Protein AF-A0AAW1X9Q4-F1 (afdb_monomer)

Foldseek 3Di:
DDDDPPPPDDDPPDDPVRVVVVVVVVVVVVVVVVVVVVVVVVVVVVVVVVVVVVCVVCVVPDVVVVVCCQVQVPDPDDCRHPVNVVVVVVVVVVVCVVVPDDPPPPD

Radius of gyration: 36.36 Å; Cα contacts (8 Å, |Δi|>4): 23; chains: 1; bounding box: 81×53×75 Å

Solvent-accessible surface area (backbone atoms only — not comparable to full-atom values): 6516 Å² total; per-residue (Å²): 139,80,85,81,78,82,77,73,89,73,80,78,89,65,52,74,67,55,47,52,53,51,50,53,51,52,52,55,50,51,55,54,52,48,53,54,51,50,53,52,53,52,52,50,56,56,47,53,55,49,51,56,55,46,53,65,67,40,72,83,63,50,69,66,57,55,47,43,29,68,76,59,12,70,51,90,75,65,81,62,16,50,68,46,50,49,51,55,51,49,57,62,49,52,56,50,65,74,60,59,88,62,65,93,86,72,126

Organism: Rubus argutus (NCBI:txid59490)

InterPro domains:
  IPR051376 Pre-mRNA-splicing factor CWC25 [PTHR16196] (11-107)

Structure (mmCIF, N/CA/C/O backbone):
data_AF-A0AAW1X9Q4-F1
#
_entry.id   AF-A0AAW1X9Q4-F1
#
loop_
_atom_site.group_PDB
_atom_site.id
_atom_site.type_symbol
_atom_site.label_atom_id
_atom_site.label_alt_id
_atom_site.label_comp_id
_atom_site.label_asym_id
_atom_site.label_entity_id
_atom_site.label_seq_id
_atom_site.pdbx_PDB_ins_code
_atom_site.Cartn_x
_atom_site.Cartn_y
_atom_site.Cartn_z
_atom_site.occupancy
_atom_site.B_iso_or_equiv
_atom_site.auth_seq_id
_atom_site.auth_comp_id
_atom_site.auth_asym_id
_atom_site.auth_atom_id
_atom_site.pdbx_PDB_model_num
ATOM 1 N N . MET A 1 1 ? -30.727 -45.178 14.649 1.00 38.97 1 MET A N 1
ATOM 2 C CA . MET A 1 1 ? -30.943 -43.716 14.572 1.00 38.97 1 MET A CA 1
ATOM 3 C C . MET A 1 1 ? -30.954 -43.200 15.997 1.00 38.97 1 MET A C 1
ATOM 5 O O . MET A 1 1 ? -31.829 -43.608 16.746 1.00 38.97 1 MET A O 1
ATOM 9 N N . ASN A 1 2 ? -29.965 -42.400 16.393 1.00 45.41 2 ASN A N 1
ATOM 10 C CA . ASN A 1 2 ? -29.892 -41.848 17.749 1.00 45.41 2 ASN A CA 1
ATOM 11 C C . ASN A 1 2 ? -30.425 -40.409 17.712 1.00 45.41 2 ASN A C 1
ATOM 13 O O . ASN A 1 2 ? -29.955 -39.644 16.868 1.00 45.41 2 ASN A O 1
ATOM 17 N N . PRO A 1 3 ? -31.390 -40.026 18.564 1.00 58.53 3 PRO A N 1
ATOM 18 C CA . PRO A 1 3 ? -31.886 -38.659 18.589 1.00 58.53 3 PRO A CA 1
ATOM 19 C C . PRO A 1 3 ? -30.823 -37.739 19.202 1.00 58.53 3 PRO A C 1
ATOM 21 O O . PRO A 1 3 ? -30.400 -37.917 20.342 1.00 58.53 3 PRO A O 1
ATOM 24 N N . THR A 1 4 ? -30.375 -36.752 18.431 1.00 56.00 4 THR A N 1
ATOM 25 C CA . THR A 1 4 ? -29.540 -35.651 18.916 1.00 56.00 4 THR A CA 1
ATOM 26 C C . THR A 1 4 ? -30.397 -34.712 19.756 1.00 56.00 4 THR A C 1
AT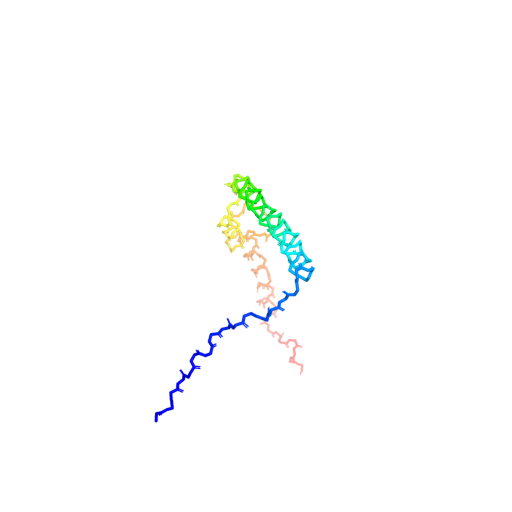OM 28 O O . THR A 1 4 ? -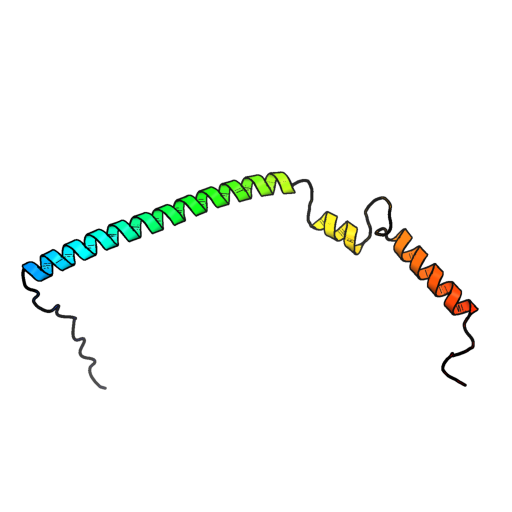31.114 -33.866 19.224 1.00 56.00 4 THR A O 1
ATOM 31 N N . THR A 1 5 ? -30.339 -34.869 21.075 1.00 59.84 5 THR A N 1
ATOM 32 C CA . THR A 1 5 ? -30.922 -33.924 22.030 1.00 59.84 5 THR A CA 1
ATOM 33 C C . THR A 1 5 ? -30.151 -32.607 21.948 1.00 59.84 5 THR A C 1
ATOM 35 O O . THR A 1 5 ? -29.009 -32.523 22.398 1.00 59.84 5 THR A O 1
ATOM 38 N N . SER A 1 6 ? -30.753 -31.568 21.364 1.00 62.09 6 SER A N 1
ATOM 39 C CA . SER A 1 6 ? -30.223 -30.206 21.432 1.00 62.09 6 SER A CA 1
ATOM 40 C C . SER A 1 6 ? -30.408 -29.681 22.855 1.00 62.09 6 SER A C 1
ATOM 42 O O . SER A 1 6 ? -31.458 -29.138 23.205 1.00 62.09 6 SER A O 1
ATOM 44 N N . VAL A 1 7 ? -29.403 -29.882 23.703 1.00 66.88 7 VAL A N 1
ATOM 45 C CA . VAL A 1 7 ? -29.346 -29.238 25.015 1.00 66.88 7 VAL A CA 1
ATOM 46 C C . VAL A 1 7 ? -29.049 -27.762 24.758 1.00 66.88 7 VAL A C 1
ATOM 48 O O . VAL A 1 7 ? -27.910 -27.384 24.494 1.00 66.88 7 VAL A O 1
ATOM 51 N N . GLY A 1 8 ? -30.092 -26.932 24.738 1.00 63.91 8 GLY A N 1
ATOM 52 C CA . GLY A 1 8 ? -29.933 -25.483 24.678 1.00 63.91 8 GLY A CA 1
ATOM 53 C C . GLY A 1 8 ? -29.076 -25.007 25.850 1.00 63.91 8 GLY A C 1
ATOM 54 O O . GLY A 1 8 ? -29.210 -25.509 26.967 1.00 63.91 8 GLY A O 1
ATOM 55 N N . PHE A 1 9 ? -28.175 -24.060 25.598 1.00 69.94 9 PHE A N 1
ATOM 56 C CA . PHE A 1 9 ? -27.355 -23.465 26.647 1.00 69.94 9 PHE A CA 1
ATOM 57 C C . PHE A 1 9 ? -28.258 -22.748 27.661 1.00 69.94 9 PHE A C 1
ATOM 59 O O . PHE A 1 9 ? -28.882 -21.737 27.340 1.00 69.94 9 PHE A O 1
ATOM 66 N N . VAL A 1 10 ? -28.334 -23.277 28.883 1.00 70.12 10 VAL A N 1
ATOM 67 C CA . VAL A 1 10 ? -28.966 -22.598 30.017 1.00 70.12 10 VAL A CA 1
ATOM 68 C C . VAL A 1 10 ? -27.862 -21.849 30.759 1.00 70.12 10 VAL A C 1
ATOM 70 O O . VAL A 1 10 ? -26.991 -22.497 31.345 1.00 70.12 10 VAL A O 1
ATOM 73 N N . PRO A 1 11 ? -27.847 -20.505 30.735 1.00 66.12 11 PRO A N 1
ATOM 74 C CA . PRO A 1 11 ? -26.822 -19.755 31.436 1.00 66.12 11 PRO A CA 1
ATOM 75 C C . PRO A 1 11 ? -26.930 -20.008 32.949 1.00 66.12 11 PRO A C 1
ATOM 77 O O . PRO A 1 11 ? -28.040 -19.993 33.495 1.00 66.12 11 PRO A O 1
ATOM 80 N N . PRO A 1 12 ? -25.802 -20.224 33.649 1.00 73.94 12 PRO A N 1
ATOM 81 C CA . PRO A 1 12 ? -25.803 -20.357 35.099 1.00 73.94 12 PRO A CA 1
ATOM 82 C C . PRO A 1 12 ? -26.380 -19.093 35.752 1.00 73.94 12 PRO A C 1
ATOM 84 O O . PRO A 1 12 ? -26.176 -17.973 35.274 1.00 73.94 12 PRO A O 1
ATOM 87 N N . LYS A 1 13 ? -27.133 -19.271 36.845 1.00 76.19 13 LYS A N 1
ATOM 88 C CA . LYS A 1 13 ? -27.716 -18.162 37.610 1.00 76.19 13 LYS A CA 1
ATOM 89 C C . LYS A 1 13 ? -26.604 -17.422 38.363 1.00 76.19 13 LYS A C 1
ATOM 91 O O . LYS A 1 13 ? -26.309 -17.760 39.499 1.00 76.19 13 LYS A O 1
ATOM 96 N N . LEU A 1 14 ? -25.994 -16.444 37.700 1.00 72.19 14 LEU A N 1
ATOM 97 C CA . LEU A 1 14 ? -25.052 -15.494 38.301 1.00 72.19 14 LEU A CA 1
ATOM 98 C C . LEU A 1 14 ? -25.775 -14.630 39.337 1.00 72.19 14 LEU A C 1
ATOM 100 O O . LEU A 1 14 ? -26.911 -14.202 39.077 1.00 72.19 14 LEU A O 1
ATOM 104 N N . SER A 1 15 ? -25.113 -14.364 40.463 1.00 79.38 15 SER A N 1
ATOM 105 C CA . SER A 1 15 ? -25.600 -13.412 41.466 1.00 79.38 15 SER A CA 1
ATOM 106 C C . SER A 1 15 ? -25.683 -11.996 40.871 1.00 79.38 15 SER A C 1
ATOM 108 O O . SER A 1 15 ? -25.102 -11.711 39.821 1.00 79.38 15 SER A O 1
ATOM 110 N N . GLU A 1 16 ? -26.434 -11.091 41.501 1.00 78.56 16 GLU A N 1
ATOM 111 C CA . GLU A 1 16 ? -26.573 -9.712 41.000 1.00 78.56 16 GLU A CA 1
ATOM 112 C C . GLU A 1 16 ? -2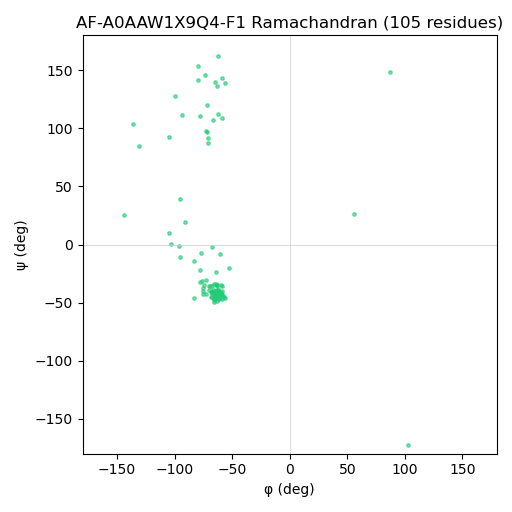5.223 -8.984 40.921 1.00 78.56 16 GLU A C 1
ATOM 114 O O . GLU A 1 16 ? -24.972 -8.248 39.965 1.00 78.56 16 GLU A O 1
ATOM 119 N N . GLU A 1 17 ? -24.319 -9.270 41.858 1.00 74.38 17 GLU A N 1
ATOM 120 C CA . GLU A 1 17 ? -22.959 -8.728 41.875 1.00 74.38 17 GLU A CA 1
ATOM 121 C C . GLU A 1 17 ? -22.116 -9.257 40.708 1.00 74.38 17 GLU A C 1
ATOM 123 O O . GLU A 1 17 ? -21.474 -8.484 39.993 1.00 74.38 17 GLU A O 1
ATOM 128 N N . GLU A 1 18 ? -22.166 -10.564 40.447 1.00 81.06 18 GLU A N 1
ATOM 129 C CA . GLU A 1 18 ? -21.445 -11.181 39.329 1.00 81.06 18 GLU A CA 1
ATOM 130 C C . GLU A 1 18 ? -21.989 -10.713 37.971 1.00 81.06 18 GLU A C 1
ATOM 132 O O . GLU A 1 18 ? -21.231 -10.530 37.01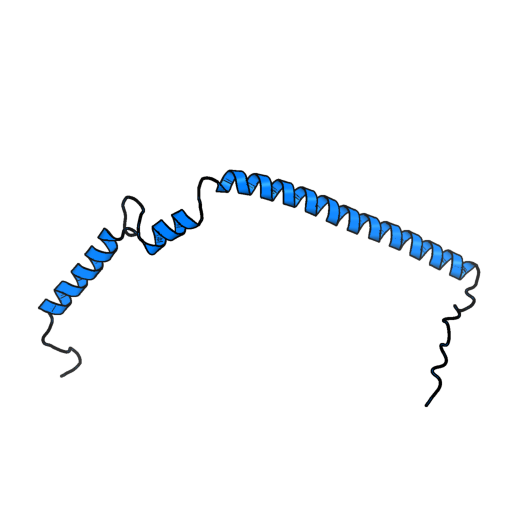6 1.00 81.06 18 GLU A O 1
ATOM 137 N N . ARG A 1 19 ? -23.303 -10.467 37.875 1.00 78.81 19 ARG A N 1
ATOM 138 C CA . ARG A 1 19 ? -23.927 -9.883 36.677 1.00 78.81 19 ARG A CA 1
ATOM 139 C C . ARG A 1 19 ? -23.449 -8.460 36.428 1.00 78.81 19 ARG A C 1
ATOM 141 O O . ARG A 1 19 ? -23.150 -8.131 35.283 1.00 78.81 19 ARG A O 1
ATOM 148 N N . ALA A 1 20 ? -23.363 -7.634 37.469 1.00 84.00 20 ALA A N 1
ATOM 149 C CA . ALA A 1 20 ? -22.886 -6.260 37.347 1.00 84.00 20 ALA A CA 1
ATOM 150 C C . ALA A 1 20 ? -21.407 -6.207 36.929 1.00 84.00 20 ALA A C 1
ATOM 152 O O . ALA A 1 20 ? -21.048 -5.440 36.034 1.00 84.00 20 ALA A O 1
ATOM 153 N N . ALA A 1 21 ? -20.564 -7.064 37.515 1.00 84.00 21 ALA A N 1
ATOM 154 C CA . ALA A 1 21 ? -19.155 -7.176 37.142 1.00 84.00 21 ALA A CA 1
ATOM 155 C C . ALA A 1 21 ? -18.984 -7.598 35.675 1.00 84.00 21 ALA A C 1
ATOM 157 O O . ALA A 1 21 ? -18.251 -6.954 34.923 1.00 84.00 21 ALA A O 1
ATOM 158 N N . ARG A 1 22 ? -19.725 -8.624 35.243 1.00 82.25 22 ARG A N 1
ATOM 159 C CA . ARG A 1 22 ? -19.669 -9.129 33.867 1.00 82.25 22 ARG A CA 1
ATOM 160 C C . ARG A 1 22 ? -20.226 -8.134 32.848 1.00 82.25 22 ARG A C 1
ATOM 162 O O . ARG A 1 22 ? -19.692 -8.022 31.751 1.00 82.25 22 ARG A O 1
ATOM 169 N N . LEU A 1 23 ? -21.271 -7.385 33.204 1.00 87.00 23 LEU A N 1
ATOM 170 C CA . LEU A 1 23 ? -21.804 -6.322 32.349 1.00 87.00 23 LEU A CA 1
ATOM 171 C C . LEU A 1 23 ? -20.769 -5.214 32.136 1.00 87.00 23 LEU A C 1
ATOM 173 O O . LEU A 1 23 ? -20.582 -4.760 31.011 1.00 87.00 23 LEU A O 1
ATOM 177 N N . LYS A 1 24 ? -20.074 -4.814 33.205 1.00 87.12 24 LYS A N 1
ATOM 178 C CA . LYS A 1 24 ? -19.009 -3.813 33.130 1.00 87.12 24 LYS A CA 1
ATOM 179 C C . LYS A 1 24 ? -17.847 -4.297 32.261 1.00 87.12 24 LYS A C 1
ATOM 181 O O . LYS A 1 24 ? -17.354 -3.538 31.437 1.00 87.12 24 LYS A O 1
ATOM 186 N N . GLU A 1 25 ? -17.444 -5.557 32.403 1.00 84.31 25 GLU A N 1
ATOM 187 C CA . GLU A 1 25 ? -16.422 -6.173 31.548 1.00 84.31 25 GLU A CA 1
ATOM 188 C C . GLU A 1 25 ? -16.831 -6.151 30.066 1.00 84.31 25 GLU A C 1
ATOM 190 O O . GLU A 1 25 ? -16.058 -5.697 29.226 1.00 84.31 25 GLU A O 1
ATOM 195 N N . MET A 1 26 ? -18.074 -6.536 29.747 1.00 86.12 26 MET A N 1
ATOM 196 C CA . MET A 1 26 ? -18.592 -6.501 28.372 1.00 86.12 26 MET A CA 1
ATOM 197 C C . MET A 1 26 ? -18.657 -5.082 27.791 1.00 86.12 26 MET A C 1
ATOM 199 O O . MET A 1 26 ? -18.436 -4.910 26.595 1.00 86.12 26 MET A O 1
ATOM 203 N N . GLN A 1 27 ? -18.954 -4.067 28.607 1.00 84.12 27 GLN A N 1
ATOM 204 C CA . GLN A 1 27 ? -18.947 -2.667 28.166 1.00 84.12 27 GLN A CA 1
ATOM 205 C C . GLN A 1 27 ? -17.535 -2.202 27.794 1.00 84.12 27 GLN A C 1
ATOM 207 O O . GLN A 1 27 ? -17.341 -1.664 26.708 1.00 84.12 27 GLN A O 1
ATOM 212 N N . MET A 1 28 ? -16.546 -2.482 28.647 1.00 82.19 28 MET A N 1
ATOM 213 C CA . MET A 1 28 ? -15.147 -2.136 28.371 1.00 82.19 28 MET A CA 1
ATOM 214 C C . MET A 1 28 ? -14.614 -2.853 27.119 1.00 82.19 28 MET A C 1
ATOM 216 O O . MET A 1 28 ? -13.863 -2.272 26.337 1.00 82.19 28 MET A O 1
ATOM 220 N N . ASP A 1 29 ? -15.007 -4.113 26.916 1.00 79.69 29 ASP A N 1
ATOM 221 C CA . ASP A 1 29 ? -14.614 -4.899 25.743 1.00 79.69 29 ASP A CA 1
ATOM 222 C C . ASP A 1 29 ? -15.241 -4.345 24.450 1.00 79.69 29 ASP A C 1
ATOM 224 O O . ASP A 1 29 ? -14.560 -4.184 23.435 1.00 79.69 29 ASP A O 1
ATOM 228 N N . ALA A 1 30 ? -16.520 -3.953 24.497 1.00 75.44 30 ALA A N 1
ATOM 229 C CA . ALA A 1 30 ? -17.205 -3.319 23.371 1.00 75.44 30 ALA A CA 1
ATOM 230 C C . ALA A 1 30 ? -16.529 -2.004 22.940 1.00 75.44 30 ALA A C 1
ATOM 232 O O . ALA A 1 30 ? -16.293 -1.800 21.746 1.00 75.44 30 ALA A O 1
ATOM 233 N N . GLU A 1 31 ? -16.153 -1.151 23.899 1.00 73.25 31 GLU A N 1
ATOM 234 C CA . GLU A 1 31 ? -15.427 0.100 23.641 1.00 73.25 31 GLU A CA 1
ATOM 235 C C . GLU A 1 31 ? -14.061 -0.161 22.979 1.00 73.25 31 GLU A C 1
ATOM 237 O O . GLU A 1 31 ? -13.714 0.452 21.963 1.00 73.25 31 GLU A O 1
ATOM 242 N N . LEU A 1 32 ? -13.305 -1.144 23.481 1.00 76.44 32 LEU A N 1
ATOM 243 C CA . LEU A 1 32 ? -12.006 -1.528 22.922 1.00 76.44 32 LEU A CA 1
ATOM 244 C C . LEU A 1 32 ? -12.125 -2.067 21.487 1.00 76.44 32 LEU A C 1
ATOM 246 O O . LEU A 1 32 ? -11.288 -1.772 20.621 1.00 76.44 32 LEU A O 1
ATOM 250 N N . HIS A 1 33 ? -13.169 -2.844 21.211 1.00 74.38 33 HIS A N 1
ATOM 251 C CA . HIS A 1 33 ? -13.426 -3.375 19.879 1.00 74.38 33 HIS A CA 1
ATOM 252 C C . HIS A 1 33 ? -13.833 -2.288 18.874 1.00 74.38 33 HIS A C 1
ATOM 254 O O . HIS A 1 33 ? -13.401 -2.340 17.712 1.00 74.38 33 HIS A O 1
ATOM 260 N N . GLU A 1 34 ? -14.587 -1.272 19.298 1.00 72.62 34 GLU A N 1
ATOM 261 C CA . GLU A 1 34 ? -14.916 -0.127 18.448 1.00 72.62 34 GLU A CA 1
ATOM 262 C C . GLU A 1 34 ? -13.676 0.688 18.075 1.00 72.62 34 GLU A C 1
ATOM 264 O O . GLU A 1 34 ? -13.469 0.971 16.890 1.00 72.62 34 GLU A O 1
ATOM 269 N N . GLU A 1 35 ? -12.784 0.979 19.021 1.00 74.38 35 GLU A N 1
ATOM 270 C CA . GLU A 1 35 ? -11.551 1.713 18.723 1.00 74.38 35 GLU A CA 1
ATOM 271 C C . GLU A 1 35 ? -10.665 0.996 17.699 1.00 74.38 35 GLU A C 1
ATOM 273 O O . GLU A 1 35 ? -10.105 1.618 16.788 1.00 74.38 35 GLU A O 1
ATOM 278 N N . GLN A 1 36 ? -10.518 -0.326 17.826 1.00 78.94 36 GLN A N 1
ATOM 279 C CA . GLN A 1 36 ? -9.730 -1.113 16.879 1.00 78.94 36 GLN A CA 1
ATOM 280 C C . GLN A 1 36 ? -10.353 -1.108 15.485 1.00 78.94 36 GLN A C 1
ATOM 282 O O . GLN A 1 36 ? -9.634 -0.992 14.486 1.00 78.94 36 GLN A O 1
ATOM 287 N N . ARG A 1 37 ? -11.684 -1.206 15.401 1.00 81.69 37 ARG A N 1
ATOM 288 C CA . ARG A 1 37 ? -12.408 -1.114 14.132 1.00 81.69 37 ARG A CA 1
ATOM 289 C C . ARG A 1 37 ? -12.204 0.255 13.485 1.00 81.69 37 ARG A C 1
ATOM 291 O O . ARG A 1 37 ? -11.860 0.314 12.306 1.00 81.69 37 ARG A O 1
ATOM 298 N N . TRP A 1 38 ? -12.339 1.336 14.248 1.00 80.00 38 TRP A N 1
ATOM 299 C CA . TRP A 1 38 ? -12.130 2.701 13.759 1.00 80.00 38 TRP A CA 1
ATOM 300 C C . TRP A 1 38 ? -10.689 2.944 13.297 1.00 80.00 38 TRP A C 1
ATOM 302 O O . TRP A 1 38 ? -10.477 3.531 12.237 1.00 80.00 38 TRP A O 1
ATOM 312 N N . LYS A 1 39 ? -9.691 2.425 14.027 1.00 78.56 39 LYS A N 1
ATOM 313 C CA . LYS A 1 39 ? -8.277 2.462 13.609 1.00 78.56 39 LYS A CA 1
ATOM 314 C C . LYS A 1 39 ? -8.060 1.754 12.268 1.00 78.56 39 LYS A C 1
ATOM 316 O O . LYS A 1 39 ? -7.331 2.268 11.423 1.00 78.56 39 LYS A O 1
ATOM 321 N N . ARG A 1 40 ? -8.691 0.593 12.051 1.00 79.06 40 ARG A N 1
ATOM 322 C CA . ARG A 1 40 ? -8.605 -0.140 10.773 1.00 79.06 40 ARG A CA 1
ATOM 323 C C . ARG A 1 40 ? -9.284 0.615 9.629 1.00 79.06 40 ARG A C 1
ATOM 325 O O . ARG A 1 40 ? -8.709 0.671 8.550 1.00 79.06 40 ARG A O 1
ATOM 332 N N . LEU A 1 41 ? -10.450 1.218 9.874 1.00 77.81 41 LEU A N 1
ATOM 333 C CA . LEU A 1 41 ? -11.168 2.018 8.874 1.00 77.81 41 LEU A CA 1
ATOM 334 C C . LEU A 1 41 ? -10.360 3.247 8.438 1.00 77.81 41 LEU A C 1
ATOM 336 O O . LEU A 1 41 ? -10.147 3.427 7.244 1.00 77.81 41 LEU A O 1
ATOM 340 N N . LYS A 1 42 ? -9.822 4.027 9.385 1.00 80.94 42 LYS A N 1
ATOM 341 C CA . LYS A 1 42 ? -8.964 5.177 9.052 1.00 80.94 42 LYS A CA 1
ATOM 342 C C . LYS A 1 42 ? -7.695 4.773 8.305 1.00 80.94 42 LYS A C 1
ATOM 344 O O . LYS A 1 42 ? -7.297 5.432 7.356 1.00 80.94 42 LYS A O 1
ATOM 349 N N . LYS A 1 43 ? -7.070 3.659 8.698 1.00 82.00 43 LYS A N 1
ATOM 350 C CA . LYS A 1 43 ? -5.869 3.157 8.019 1.00 82.00 43 LYS A CA 1
ATOM 351 C C . LYS A 1 43 ? -6.141 2.755 6.564 1.00 82.00 43 LYS A C 1
ATOM 353 O O . LYS A 1 43 ? -5.241 2.890 5.742 1.00 82.00 43 LYS A O 1
ATOM 358 N N . ALA A 1 44 ? -7.333 2.238 6.261 1.00 72.06 44 ALA A N 1
ATOM 359 C CA . ALA A 1 44 ? -7.722 1.926 4.888 1.00 72.06 44 ALA A CA 1
ATOM 360 C C . ALA A 1 44 ? -7.840 3.207 4.047 1.00 72.06 44 ALA A C 1
ATOM 362 O O . ALA A 1 44 ? -7.220 3.292 2.994 1.00 72.06 44 ALA A O 1
ATOM 363 N N . GLU A 1 45 ? -8.515 4.233 4.570 1.00 74.25 45 GLU A N 1
ATOM 364 C CA . GLU A 1 45 ? -8.644 5.546 3.918 1.00 74.25 45 GLU A CA 1
ATOM 365 C C . GLU A 1 45 ? -7.277 6.211 3.657 1.00 74.25 45 GLU A C 1
ATOM 367 O O . GLU A 1 45 ? -6.993 6.662 2.545 1.00 74.25 45 GLU A O 1
ATOM 372 N N . ASP A 1 46 ? -6.380 6.19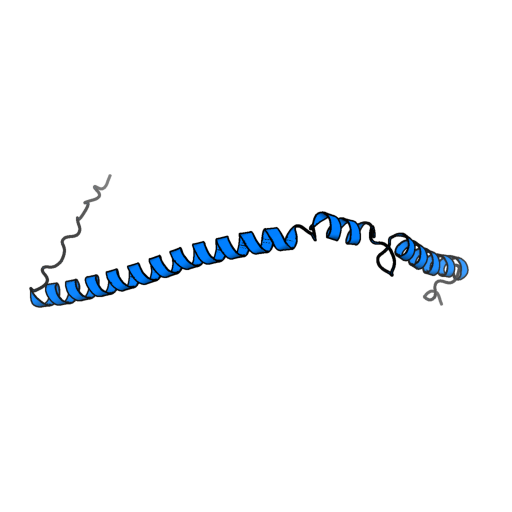1 4.648 1.00 75.69 46 ASP A N 1
ATOM 373 C CA . ASP A 1 46 ? -5.014 6.710 4.502 1.00 75.69 46 ASP A CA 1
ATOM 374 C C . ASP A 1 46 ? -4.194 5.934 3.456 1.00 75.69 46 ASP A C 1
ATOM 376 O O . ASP A 1 46 ? -3.330 6.507 2.782 1.00 75.69 46 ASP A O 1
ATOM 380 N N . ASN A 1 47 ? -4.414 4.620 3.333 1.00 74.94 47 ASN A N 1
ATOM 381 C CA . ASN A 1 47 ? -3.711 3.797 2.352 1.00 74.94 47 ASN A CA 1
ATOM 382 C C . ASN A 1 47 ? -4.205 4.074 0.929 1.00 74.94 47 ASN A C 1
ATOM 384 O O . ASN A 1 47 ? -3.379 4.263 0.037 1.00 74.94 47 AS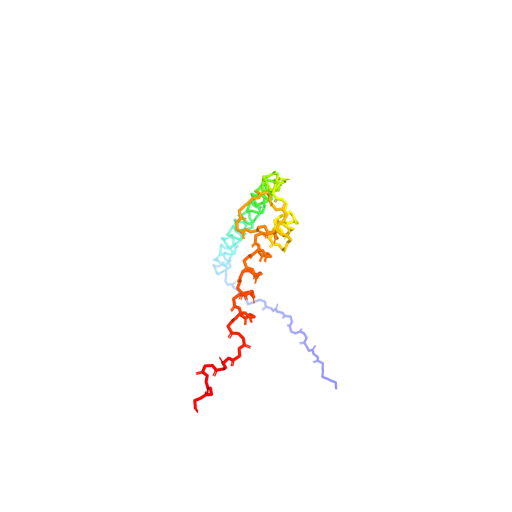N A O 1
ATOM 388 N N . ASP A 1 48 ? -5.517 4.199 0.735 1.00 72.69 48 ASP A N 1
ATOM 389 C CA . ASP A 1 48 ? -6.113 4.535 -0.561 1.00 72.69 48 ASP A CA 1
ATOM 390 C C . ASP A 1 48 ? -5.618 5.904 -1.060 1.00 72.69 48 ASP A C 1
ATOM 392 O O . ASP A 1 48 ? -5.233 6.061 -2.223 1.00 72.69 48 ASP A O 1
ATOM 396 N N . ALA A 1 49 ? -5.514 6.893 -0.163 1.00 75.69 49 ALA A N 1
ATOM 397 C CA . ALA A 1 49 ? -4.938 8.197 -0.491 1.00 75.69 49 ALA A CA 1
ATOM 398 C C . ALA A 1 49 ? -3.457 8.094 -0.913 1.00 75.69 49 ALA A C 1
ATOM 400 O O . ALA A 1 49 ? -3.012 8.753 -1.860 1.00 75.69 49 ALA A O 1
ATOM 401 N N . ARG A 1 50 ? -2.670 7.241 -0.245 1.00 70.31 50 ARG A N 1
ATOM 402 C CA . ARG A 1 50 ? -1.266 6.993 -0.612 1.00 70.31 50 ARG A CA 1
ATOM 403 C C . ARG A 1 50 ? -1.136 6.286 -1.956 1.00 70.31 50 ARG A C 1
ATOM 405 O O . ARG A 1 50 ? -0.272 6.679 -2.740 1.00 70.31 50 ARG A O 1
ATOM 412 N N . GLU A 1 51 ? -1.979 5.303 -2.247 1.00 65.81 51 GLU A N 1
ATOM 413 C CA . GLU A 1 51 ? -1.982 4.602 -3.535 1.00 65.81 51 GLU A CA 1
ATOM 414 C C . GLU A 1 51 ? -2.357 5.539 -4.685 1.00 65.81 51 GLU A C 1
ATOM 416 O O . GLU A 1 51 ? -1.663 5.556 -5.703 1.00 65.81 51 GLU A O 1
ATOM 421 N N . ALA A 1 52 ? -3.348 6.414 -4.493 1.00 68.19 52 ALA A N 1
ATOM 422 C CA . ALA A 1 52 ? -3.703 7.436 -5.476 1.00 68.19 52 ALA A CA 1
ATOM 423 C C . ALA A 1 52 ? -2.515 8.366 -5.796 1.00 68.19 52 ALA A C 1
ATOM 425 O O . ALA A 1 52 ? -2.210 8.624 -6.962 1.00 68.19 52 ALA A O 1
ATOM 426 N N . THR A 1 53 ? -1.779 8.826 -4.778 1.00 69.12 53 THR A N 1
ATOM 427 C CA . THR A 1 53 ? -0.591 9.672 -5.005 1.00 69.12 53 THR A CA 1
ATOM 428 C C . THR A 1 53 ? 0.579 8.909 -5.635 1.00 69.12 53 THR A C 1
ATOM 430 O O . THR A 1 53 ? 1.298 9.473 -6.463 1.00 69.12 53 THR A O 1
ATOM 433 N N . GLN A 1 54 ? 0.783 7.631 -5.297 1.00 63.44 54 GLN A N 1
ATOM 434 C CA . GLN A 1 54 ? 1.814 6.806 -5.932 1.00 63.44 54 GLN A CA 1
ATOM 435 C C . GLN A 1 54 ? 1.496 6.506 -7.393 1.00 63.44 54 GLN A C 1
ATOM 437 O O . GLN A 1 54 ? 2.406 6.594 -8.213 1.00 63.44 54 GLN A O 1
ATOM 442 N N . ALA A 1 55 ? 0.237 6.221 -7.733 1.00 61.00 55 ALA A N 1
ATOM 443 C CA . ALA A 1 55 ? -0.199 6.000 -9.110 1.00 61.00 55 ALA A CA 1
ATOM 444 C C . ALA A 1 55 ? 0.075 7.227 -9.997 1.00 61.00 55 ALA A C 1
ATOM 446 O O . ALA A 1 55 ? 0.573 7.103 -11.116 1.00 61.00 55 ALA A O 1
ATOM 447 N N . VAL A 1 56 ? -0.154 8.432 -9.467 1.00 63.41 56 VAL A N 1
ATOM 448 C CA . VAL A 1 56 ? 0.174 9.683 -10.169 1.00 63.41 56 VAL A CA 1
ATOM 449 C C . VAL A 1 56 ? 1.690 9.848 -10.343 1.00 63.41 56 VAL A C 1
ATOM 451 O O . VAL A 1 56 ? 2.149 10.249 -11.411 1.00 63.41 56 VAL A O 1
ATOM 454 N N . ARG A 1 57 ? 2.499 9.502 -9.332 1.00 60.81 57 ARG A N 1
ATOM 455 C CA . ARG A 1 57 ? 3.972 9.604 -9.403 1.00 60.81 57 ARG A CA 1
ATOM 456 C C . ARG A 1 57 ? 4.615 8.536 -10.295 1.00 60.81 57 ARG A C 1
ATOM 458 O O . ARG A 1 57 ? 5.663 8.799 -10.883 1.00 60.81 57 ARG A O 1
ATOM 465 N N . SER A 1 58 ? 4.022 7.348 -10.400 1.00 58.72 58 SER A N 1
ATOM 466 C CA . SER A 1 58 ? 4.513 6.244 -11.236 1.00 58.72 58 SER A CA 1
ATOM 467 C C . SER A 1 58 ? 4.080 6.355 -12.699 1.00 58.72 58 SER A C 1
ATOM 469 O O . SER A 1 58 ? 4.698 5.725 -13.556 1.00 58.72 58 SER A O 1
ATOM 471 N N . SER A 1 59 ? 3.111 7.222 -13.016 1.00 59.59 59 SER A N 1
ATOM 472 C CA . SER A 1 59 ? 2.645 7.498 -14.383 1.00 59.59 59 SER A CA 1
ATOM 473 C C . SER A 1 59 ? 3.763 7.871 -15.374 1.00 59.59 59 SER A C 1
ATOM 475 O O . SER A 1 59 ? 3.555 7.751 -16.579 1.00 59.59 59 SER A O 1
ATOM 477 N N . GLY A 1 60 ? 4.937 8.316 -14.905 1.00 61.66 60 GLY A N 1
ATOM 478 C CA . GLY A 1 60 ? 6.096 8.632 -15.752 1.00 61.66 60 GLY A CA 1
ATOM 479 C C . GLY A 1 60 ? 7.135 7.512 -15.914 1.00 61.66 60 GLY A C 1
ATOM 480 O O . GLY A 1 60 ? 8.027 7.638 -16.745 1.00 61.66 60 GLY A O 1
ATOM 481 N N . ARG A 1 61 ? 7.065 6.429 -15.130 1.00 66.56 61 ARG A N 1
ATOM 482 C CA . ARG A 1 61 ? 8.003 5.292 -15.179 1.00 66.56 61 ARG A CA 1
ATOM 483 C C . 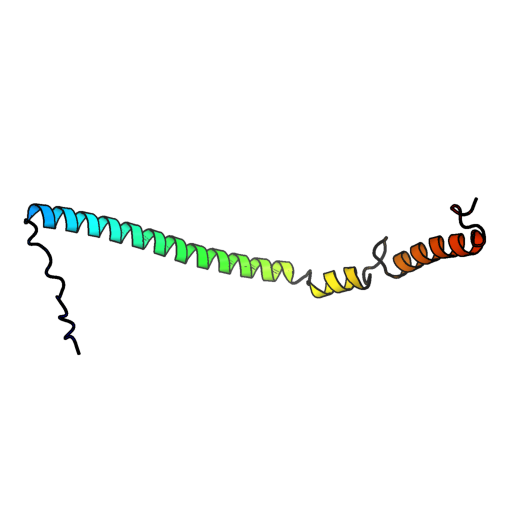ARG A 1 61 ? 7.193 4.008 -15.232 1.00 66.56 61 ARG A C 1
ATOM 485 O O . ARG A 1 61 ? 6.891 3.409 -14.202 1.00 66.56 61 ARG A O 1
ATOM 492 N N . ASN A 1 62 ? 6.795 3.622 -16.439 1.00 73.12 62 ASN A N 1
ATOM 493 C CA . ASN A 1 62 ? 5.957 2.450 -16.624 1.00 73.12 62 ASN A CA 1
ATOM 494 C C . ASN A 1 62 ? 6.820 1.164 -16.564 1.00 73.12 62 ASN A C 1
ATOM 496 O O . ASN A 1 62 ? 7.963 1.133 -17.025 1.00 73.12 62 ASN A O 1
ATOM 500 N N . PHE A 1 63 ? 6.291 0.102 -15.948 1.00 79.38 63 PHE A N 1
ATOM 501 C CA . PHE A 1 63 ? 6.995 -1.183 -15.820 1.00 79.38 63 PHE A CA 1
ATOM 502 C C . PHE A 1 63 ? 7.367 -1.772 -17.187 1.00 79.38 63 PHE A C 1
ATOM 504 O O . PHE A 1 63 ? 8.440 -2.348 -17.331 1.00 79.38 63 PHE A O 1
ATOM 511 N N . LEU A 1 64 ? 6.515 -1.588 -18.199 1.00 81.69 64 LEU A N 1
ATOM 512 C CA . LEU A 1 64 ? 6.744 -2.106 -19.550 1.00 81.69 64 LEU A CA 1
ATOM 513 C C . LEU A 1 64 ? 7.976 -1.477 -20.216 1.00 81.69 64 LEU A C 1
ATOM 515 O O . LEU A 1 64 ? 8.710 -2.175 -20.899 1.00 81.69 64 LEU A O 1
ATOM 519 N N . ASP A 1 65 ? 8.248 -0.205 -19.960 1.00 77.12 65 ASP A N 1
ATOM 520 C CA . ASP A 1 65 ? 9.364 0.589 -20.466 1.00 77.12 65 ASP A CA 1
ATOM 521 C C . ASP A 1 65 ? 10.655 0.202 -19.744 1.00 77.12 65 ASP A C 1
ATOM 523 O O . ASP A 1 65 ? 11.694 -0.006 -20.371 1.00 77.12 65 ASP A O 1
ATOM 527 N N . ALA A 1 66 ? 10.574 -0.035 -18.430 1.00 77.62 66 ALA A N 1
ATOM 528 C CA . ALA A 1 66 ? 11.677 -0.610 -17.666 1.00 77.62 66 ALA A CA 1
ATOM 529 C C . ALA A 1 66 ? 12.033 -2.029 -18.154 1.00 77.62 66 ALA A C 1
ATOM 531 O O . ALA A 1 66 ? 13.211 -2.348 -18.326 1.00 77.62 66 ALA A O 1
ATOM 532 N N . VAL A 1 67 ? 11.030 -2.869 -18.431 1.00 79.50 67 VAL A N 1
ATOM 533 C CA . VAL A 1 67 ? 11.221 -4.224 -18.972 1.00 79.50 67 VAL A CA 1
ATOM 534 C C . VAL A 1 67 ? 11.754 -4.178 -20.401 1.00 79.50 67 VAL A C 1
ATOM 536 O O . VAL A 1 67 ? 12.707 -4.887 -20.710 1.00 79.50 67 VAL A O 1
ATOM 539 N N . GLN A 1 68 ? 11.203 -3.327 -21.265 1.00 76.19 68 GLN A N 1
ATOM 540 C CA . GLN A 1 68 ? 11.663 -3.155 -22.642 1.00 76.19 68 GLN A CA 1
ATOM 541 C C . GLN A 1 68 ? 13.116 -2.670 -22.677 1.00 76.19 68 GLN A C 1
ATOM 543 O O . GLN A 1 68 ? 13.930 -3.197 -23.434 1.00 76.19 68 GLN A O 1
ATOM 548 N N . THR A 1 69 ? 13.470 -1.728 -21.805 1.00 78.12 69 THR A N 1
ATOM 549 C CA . THR A 1 69 ? 14.844 -1.245 -21.655 1.00 78.12 69 THR A CA 1
ATOM 550 C C . THR A 1 69 ? 15.772 -2.328 -21.104 1.00 78.12 69 THR A C 1
ATOM 552 O O . THR A 1 69 ? 16.900 -2.443 -21.564 1.00 78.12 69 THR A O 1
ATOM 555 N N . SER A 1 70 ? 15.321 -3.155 -20.158 1.00 73.19 70 SER A N 1
ATOM 556 C CA . SER A 1 70 ? 16.157 -4.207 -19.563 1.00 73.19 70 SER A CA 1
ATOM 557 C C . SER A 1 70 ? 16.364 -5.418 -20.473 1.00 73.19 70 SER A C 1
ATOM 559 O O . SER A 1 70 ? 17.457 -5.975 -20.502 1.00 73.19 70 SER A O 1
ATOM 561 N N . VAL A 1 71 ? 15.314 -5.881 -21.152 1.00 76.50 71 VAL A N 1
ATOM 562 C CA . VAL A 1 71 ? 15.352 -7.100 -21.975 1.00 76.50 71 VAL A CA 1
ATOM 563 C C . VAL A 1 71 ? 15.918 -6.785 -23.348 1.00 76.50 71 VAL A C 1
ATOM 565 O O . VAL A 1 71 ? 16.790 -7.496 -23.842 1.00 76.50 71 VAL A O 1
ATOM 568 N N . TYR A 1 72 ? 15.429 -5.701 -23.950 1.00 73.81 72 TYR A N 1
ATOM 569 C CA . TYR A 1 72 ? 15.775 -5.320 -25.312 1.00 73.81 72 TYR A CA 1
ATOM 570 C C . TYR A 1 72 ? 16.739 -4.140 -25.375 1.00 73.81 72 TYR A C 1
ATOM 572 O O . TYR A 1 72 ? 16.955 -3.596 -26.452 1.00 73.81 72 TYR A O 1
ATOM 580 N N . GLY A 1 73 ? 17.313 -3.707 -24.249 1.00 76.06 73 GLY A N 1
ATOM 581 C CA . GLY A 1 73 ? 18.320 -2.648 -24.252 1.00 76.06 73 GLY A CA 1
ATOM 582 C C . GLY A 1 73 ? 17.851 -1.356 -24.925 1.00 76.06 73 GLY A C 1
ATOM 583 O O . GLY A 1 73 ? 18.687 -0.632 -25.451 1.00 76.06 73 GLY A O 1
ATOM 584 N N . ALA A 1 74 ? 16.538 -1.081 -24.952 1.00 71.50 74 ALA A N 1
ATOM 585 C CA . ALA A 1 74 ? 15.926 0.002 -25.733 1.00 71.50 74 ALA A CA 1
ATOM 586 C C . ALA A 1 74 ? 16.295 1.423 -25.250 1.00 71.50 74 ALA A C 1
ATOM 588 O O . ALA A 1 74 ? 15.876 2.417 -25.845 1.00 71.50 74 ALA A O 1
ATOM 589 N N . GLY A 1 75 ? 17.077 1.529 -24.173 1.00 69.00 75 GLY A N 1
ATOM 590 C CA . GLY A 1 75 ? 17.593 2.788 -23.649 1.00 69.00 75 GLY A CA 1
ATOM 591 C C . GLY A 1 75 ? 18.718 3.362 -24.514 1.00 69.00 75 GLY A C 1
ATOM 592 O O . GLY A 1 75 ? 19.532 2.637 -25.080 1.00 69.00 75 GLY A O 1
ATOM 593 N N . LYS A 1 76 ? 18.801 4.694 -24.602 1.00 66.12 76 LYS A N 1
ATOM 594 C CA . LYS A 1 76 ? 19.887 5.385 -25.311 1.00 66.12 76 LYS A CA 1
ATOM 595 C C . LYS A 1 76 ? 21.168 5.415 -24.466 1.00 66.12 76 LYS A C 1
ATOM 597 O O . LYS A 1 76 ? 21.257 6.186 -23.515 1.00 66.12 76 LYS A O 1
ATOM 602 N N . GLY A 1 77 ? 22.182 4.662 -24.895 1.00 66.81 77 GLY A N 1
ATOM 603 C CA . GLY A 1 77 ? 23.572 4.785 -24.440 1.00 66.81 77 GLY A CA 1
ATOM 604 C C . GLY A 1 77 ? 23.934 3.982 -23.184 1.00 66.81 77 GLY A C 1
ATOM 605 O O . GLY A 1 77 ? 23.120 3.776 -22.289 1.00 66.81 77 GLY A O 1
ATOM 606 N N . GLY A 1 78 ? 25.193 3.539 -23.115 1.00 68.69 78 GLY A N 1
ATOM 607 C CA . GLY A 1 78 ? 25.757 2.794 -21.983 1.00 68.69 78 GLY A CA 1
ATOM 608 C C . GLY A 1 78 ? 25.892 1.285 -22.218 1.00 68.69 78 GLY A C 1
ATOM 609 O O . GLY A 1 78 ? 25.689 0.780 -23.317 1.00 68.69 78 GLY A O 1
ATOM 610 N N . SER A 1 79 ? 26.257 0.557 -21.162 1.00 66.19 79 SER A N 1
ATOM 611 C CA . SER A 1 79 ? 26.546 -0.887 -21.191 1.00 66.19 79 SER A CA 1
ATOM 612 C C . SER A 1 79 ? 25.317 -1.800 -21.243 1.00 66.19 79 SER A C 1
ATOM 614 O O . SER A 1 79 ? 25.470 -3.012 -21.405 1.00 66.19 79 SER A O 1
ATOM 616 N N . SER A 1 80 ? 24.119 -1.227 -21.107 1.00 66.94 80 SER A N 1
ATOM 617 C CA . SER A 1 80 ? 22.839 -1.945 -21.096 1.00 66.94 80 SER A CA 1
ATOM 618 C C . SER A 1 80 ? 22.143 -1.979 -22.457 1.00 66.94 80 SER A C 1
ATOM 620 O O . SER A 1 80 ? 21.066 -2.562 -22.556 1.00 66.94 80 SER A O 1
ATOM 622 N N . THR A 1 81 ? 22.709 -1.362 -23.500 1.00 79.62 81 THR A N 1
ATOM 623 C CA . THR A 1 81 ? 22.090 -1.398 -24.832 1.00 79.62 81 THR A CA 1
ATOM 624 C C . THR A 1 81 ? 22.387 -2.716 -25.545 1.00 79.62 81 THR A C 1
ATOM 626 O O . THR A 1 81 ? 23.398 -3.382 -25.281 1.00 79.62 81 THR A O 1
ATOM 629 N N . ILE A 1 82 ? 21.504 -3.111 -26.466 1.00 79.81 82 ILE A N 1
ATOM 630 C CA . ILE A 1 82 ? 21.704 -4.324 -27.270 1.00 79.81 82 ILE A CA 1
ATOM 631 C C . ILE A 1 82 ? 22.995 -4.228 -28.077 1.00 79.81 82 ILE A C 1
ATOM 633 O O . ILE A 1 82 ? 23.735 -5.208 -28.144 1.00 79.81 82 ILE A O 1
ATOM 637 N N . GLU A 1 83 ? 23.294 -3.068 -28.659 1.00 81.94 83 GLU A N 1
ATOM 638 C CA . GLU A 1 83 ? 24.481 -2.886 -29.494 1.00 81.94 83 GLU A CA 1
ATOM 639 C C . GLU A 1 83 ? 25.749 -3.160 -28.686 1.00 81.94 83 GLU A C 1
ATOM 641 O O . GLU A 1 83 ? 26.647 -3.857 -29.155 1.00 81.94 83 GLU A O 1
ATOM 646 N N . GLU A 1 84 ? 25.803 -2.677 -27.445 1.00 81.81 84 GLU A N 1
ATOM 647 C CA . GLU A 1 84 ? 26.941 -2.901 -26.561 1.00 81.81 84 GLU A CA 1
ATOM 648 C C . GLU A 1 84 ? 27.039 -4.359 -26.093 1.00 81.81 84 GLU A C 1
ATOM 650 O O . GLU A 1 84 ? 28.123 -4.945 -26.085 1.00 81.81 84 GLU A O 1
ATOM 655 N N . SER A 1 85 ? 25.903 -4.995 -25.793 1.00 78.75 85 SER A N 1
ATOM 656 C CA . SER A 1 85 ? 25.840 -6.428 -25.473 1.00 78.75 85 SER A CA 1
ATOM 657 C C . SER A 1 85 ? 26.347 -7.304 -26.627 1.00 78.75 85 SER A C 1
ATOM 659 O O . SER A 1 85 ? 27.119 -8.246 -26.409 1.00 78.75 85 SER A O 1
ATOM 661 N N . VAL A 1 86 ? 25.963 -6.972 -27.864 1.00 82.62 86 VAL A N 1
ATOM 662 C CA . VAL A 1 86 ? 26.430 -7.653 -29.078 1.00 82.62 86 VAL A CA 1
ATOM 663 C C . VAL A 1 86 ? 27.930 -7.426 -29.271 1.00 82.62 86 VAL A C 1
ATOM 665 O O . VAL A 1 86 ? 28.655 -8.411 -29.401 1.00 82.62 86 VAL A O 1
ATOM 668 N N . ARG A 1 87 ? 28.418 -6.178 -29.187 1.00 84.31 87 ARG A N 1
ATOM 669 C CA . ARG A 1 87 ? 29.847 -5.835 -29.335 1.00 84.31 87 ARG A CA 1
ATOM 670 C C . ARG A 1 87 ? 30.753 -6.587 -28.359 1.00 84.31 87 ARG A C 1
ATOM 672 O O . ARG A 1 87 ? 31.771 -7.145 -28.772 1.00 84.31 87 ARG A O 1
ATOM 679 N N . ARG A 1 88 ? 30.390 -6.661 -27.072 1.00 82.00 88 ARG A N 1
ATOM 680 C CA . ARG A 1 88 ? 31.180 -7.430 -26.092 1.00 82.0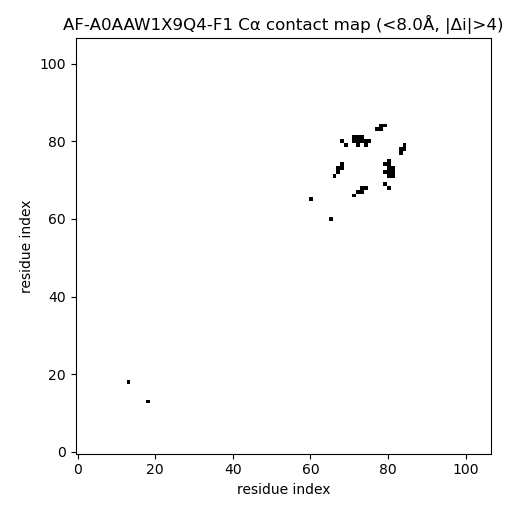0 88 ARG A CA 1
ATOM 681 C C . ARG A 1 88 ? 31.194 -8.917 -26.427 1.00 82.00 88 ARG A C 1
ATOM 683 O O . ARG A 1 88 ? 32.238 -9.557 -26.351 1.00 82.00 88 ARG A O 1
ATOM 690 N N . ARG A 1 89 ? 30.041 -9.483 -26.796 1.00 79.56 89 ARG A N 1
ATOM 691 C CA . ARG A 1 89 ? 29.937 -10.909 -27.129 1.00 79.56 89 ARG A CA 1
ATOM 692 C C . ARG A 1 89 ? 30.784 -11.249 -28.352 1.00 79.56 89 ARG A C 1
ATOM 694 O O . ARG A 1 89 ? 31.503 -12.239 -28.313 1.00 79.56 89 ARG A O 1
ATOM 701 N N . THR A 1 90 ? 30.750 -10.423 -29.396 1.00 83.06 90 THR A N 1
ATOM 702 C CA . THR A 1 90 ? 31.584 -10.618 -30.590 1.00 83.06 90 THR A CA 1
ATOM 703 C C . THR A 1 90 ? 33.070 -10.488 -30.276 1.00 83.06 90 THR A C 1
ATOM 705 O O . THR A 1 90 ? 33.840 -11.3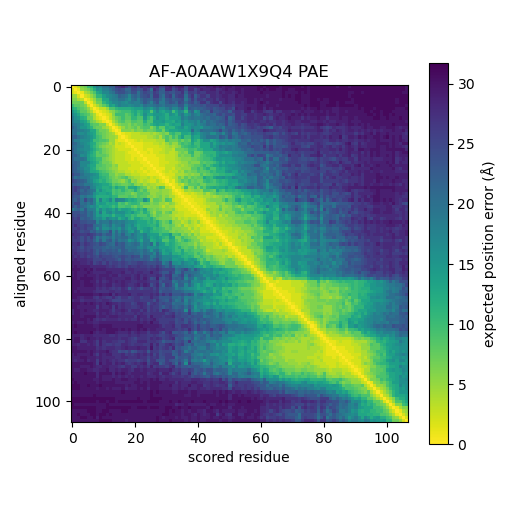24 -30.732 1.00 83.06 90 THR A O 1
ATOM 708 N N . HIS A 1 91 ? 33.467 -9.522 -29.439 1.00 79.62 91 HIS A N 1
ATOM 709 C CA . HIS A 1 91 ? 34.865 -9.325 -29.039 1.00 79.62 91 HIS A CA 1
ATOM 710 C C . HIS A 1 91 ? 35.469 -10.584 -28.391 1.00 79.62 91 HIS A C 1
ATOM 712 O O . HIS A 1 91 ? 36.561 -11.018 -28.750 1.00 79.62 91 HIS A O 1
ATOM 718 N N . TYR A 1 92 ? 34.741 -11.231 -27.476 1.00 72.62 92 TYR A N 1
ATOM 719 C CA . TYR A 1 92 ? 35.212 -12.475 -26.850 1.00 72.62 92 TYR A CA 1
ATOM 720 C C . TYR A 1 92 ? 35.053 -13.718 -27.741 1.00 72.62 92 TYR A C 1
ATOM 722 O O . TYR A 1 92 ? 35.754 -14.707 -27.538 1.00 72.62 92 TYR A O 1
ATOM 730 N N . LEU A 1 93 ? 34.155 -13.691 -28.731 1.00 69.19 93 LEU A N 1
ATOM 731 C CA . LEU A 1 93 ? 34.018 -14.775 -29.707 1.00 69.19 93 LEU A CA 1
ATOM 732 C C . LEU A 1 93 ? 35.141 -14.759 -30.753 1.00 69.19 93 LEU A C 1
ATOM 734 O O . LEU A 1 93 ? 35.635 -15.827 -31.101 1.00 69.19 93 LEU A O 1
ATOM 738 N N . GLN A 1 94 ? 35.584 -13.581 -31.199 1.00 67.50 94 GLN A N 1
ATOM 739 C CA . GLN A 1 94 ? 36.676 -13.441 -32.171 1.00 67.50 94 GLN A CA 1
ATOM 740 C C . GLN A 1 94 ? 38.008 -13.970 -31.621 1.00 67.50 94 GLN A C 1
ATOM 742 O O . GLN A 1 94 ? 38.667 -14.779 -32.274 1.00 67.50 94 GLN A O 1
ATOM 747 N N . GLY A 1 95 ? 38.341 -13.644 -30.367 1.00 60.97 95 GLY A N 1
ATOM 748 C CA . GLY A 1 95 ? 39.530 -14.201 -29.709 1.00 60.97 95 GLY A CA 1
ATOM 749 C C . GLY A 1 95 ? 39.470 -15.723 -29.499 1.00 60.97 95 GLY A C 1
ATOM 750 O O . GLY A 1 95 ? 40.507 -16.376 -29.422 1.00 60.97 95 GLY A O 1
ATOM 751 N N . ARG A 1 96 ? 38.267 -16.319 -29.450 1.00 57.72 96 ARG A N 1
ATOM 752 C CA . ARG A 1 96 ? 38.084 -17.778 -29.341 1.00 57.72 96 ARG A CA 1
ATOM 753 C C . ARG A 1 96 ? 38.301 -18.500 -30.673 1.00 57.72 96 ARG A C 1
ATOM 755 O O . ARG A 1 96 ? 38.757 -19.639 -30.655 1.00 57.72 96 ARG A O 1
ATOM 762 N N . SER A 1 97 ? 37.980 -17.869 -31.802 1.00 56.34 97 SER A N 1
ATOM 763 C CA . SER A 1 97 ? 38.289 -18.412 -33.132 1.00 56.34 97 SER A CA 1
ATOM 764 C C . SER A 1 97 ? 39.773 -18.291 -33.487 1.00 56.34 97 SER A C 1
ATOM 766 O O . SER A 1 97 ? 40.309 -19.197 -34.111 1.00 56.34 97 SER A O 1
ATOM 768 N N . GLU A 1 98 ? 40.454 -17.227 -33.051 1.00 56.47 98 GLU A N 1
ATOM 769 C CA . GLU A 1 98 ? 41.894 -17.038 -33.297 1.00 56.47 98 GLU A CA 1
ATOM 770 C C . GLU A 1 98 ? 42.773 -17.917 -32.387 1.00 56.47 98 GLU A C 1
ATOM 772 O O . GLU A 1 98 ? 43.815 -18.403 -32.813 1.00 56.47 98 GLU A O 1
ATOM 777 N N . ALA A 1 99 ? 42.327 -18.207 -31.158 1.00 56.00 99 ALA A N 1
ATOM 778 C CA . ALA A 1 99 ? 42.983 -19.145 -30.235 1.00 56.00 99 ALA A CA 1
ATOM 779 C C . ALA A 1 99 ? 42.473 -20.600 -30.371 1.00 56.00 99 ALA A C 1
ATOM 781 O O . ALA A 1 99 ? 42.576 -21.408 -29.444 1.00 56.00 99 ALA A O 1
ATOM 782 N N . GLY A 1 100 ? 41.854 -20.923 -31.505 1.00 54.72 100 GLY A N 1
ATOM 783 C CA . GLY A 1 100 ? 40.967 -22.065 -31.676 1.00 54.72 100 GLY A CA 1
ATOM 784 C C . GLY A 1 100 ? 41.571 -23.347 -32.239 1.00 54.72 100 GLY A C 1
ATOM 785 O O . GLY A 1 100 ? 40.855 -23.997 -32.979 1.00 54.72 100 GLY A O 1
ATOM 786 N N . GLU A 1 101 ? 42.796 -23.763 -31.885 1.00 58.12 101 GLU A N 1
ATOM 787 C CA . GLU A 1 101 ? 43.256 -25.159 -32.112 1.00 58.12 101 GLU A CA 1
ATOM 788 C C . GLU A 1 101 ? 44.167 -25.733 -31.004 1.00 58.12 101 GLU A C 1
ATOM 790 O O . GLU A 1 101 ? 44.920 -26.678 -31.221 1.00 58.12 101 GLU A O 1
ATOM 795 N N . SER A 1 102 ? 44.092 -25.246 -29.762 1.00 59.81 102 SER A N 1
ATOM 796 C CA . SER A 1 102 ? 44.678 -26.003 -28.644 1.00 59.81 102 SER A CA 1
ATOM 797 C C . SER A 1 102 ? 43.739 -26.023 -27.445 1.00 59.81 102 SER A C 1
ATOM 799 O O . SER A 1 102 ? 43.569 -25.054 -26.710 1.00 59.81 102 SER A O 1
ATOM 801 N N . ASN A 1 103 ? 43.079 -27.165 -27.245 1.00 64.19 103 ASN A N 1
ATOM 802 C CA . ASN A 1 103 ? 42.429 -27.460 -25.975 1.00 64.19 103 ASN A CA 1
ATOM 803 C C . ASN A 1 103 ? 43.508 -27.421 -24.884 1.00 64.19 103 ASN A C 1
ATOM 805 O O . ASN A 1 103 ? 44.312 -28.344 -24.798 1.00 64.19 103 ASN A O 1
ATOM 809 N N . ALA A 1 104 ? 43.496 -26.401 -24.023 1.00 66.00 104 ALA A N 1
ATOM 810 C CA . ALA A 1 104 ? 44.481 -26.218 -22.947 1.00 66.00 104 ALA A CA 1
ATOM 811 C C . ALA A 1 104 ? 44.525 -27.374 -21.915 1.00 66.00 104 ALA A C 1
ATOM 813 O O . ALA A 1 104 ? 45.414 -27.420 -21.067 1.00 66.00 104 ALA A O 1
ATOM 814 N N . PHE A 1 105 ? 43.577 -28.314 -21.999 1.00 63.88 105 PHE A N 1
ATOM 815 C CA . PHE A 1 105 ? 43.465 -29.511 -21.161 1.00 63.88 105 PHE A CA 1
ATOM 816 C C . PHE A 1 105 ? 43.925 -30.807 -21.844 1.00 63.88 105 PHE A C 1
ATOM 818 O O . PHE A 1 105 ? 43.840 -31.869 -21.235 1.00 63.88 105 PHE A O 1
ATOM 825 N N . ARG A 1 106 ? 44.386 -30.757 -23.099 1.00 62.00 106 ARG A N 1
ATOM 826 C CA . ARG A 1 106 ? 45.024 -31.906 -23.756 1.00 62.00 106 ARG A CA 1
ATOM 827 C C . ARG A 1 106 ? 46.530 -31.651 -23.793 1.00 62.00 106 ARG A C 1
ATOM 829 O O . ARG A 1 106 ? 47.012 -30.957 -24.681 1.00 62.00 106 ARG A O 1
ATOM 836 N N . ARG A 1 107 ? 47.227 -32.144 -22.771 1.00 65.00 107 ARG A N 1
ATOM 837 C CA . ARG A 1 107 ? 48.690 -32.239 -22.689 1.00 65.00 107 ARG A CA 1
ATOM 838 C C . ARG A 1 107 ? 49.105 -33.690 -22.853 1.00 65.00 107 ARG A C 1
ATOM 840 O O . ARG A 1 107 ? 48.316 -34.550 -22.403 1.00 65.00 107 ARG A O 1
#

Sequence (107 aa):
MNPTTSVGFVPPKLSEEERAARLKEMQMDAELHEEQRWKRLKKAEDNDAREATQAVRSSGRNFLDAVQTSVYGAGKGGSSTIEESVRRRTHYLQGRSEAGESNAFRR

Secondary structure (DSSP, 8-state):
---------------HHHHHHHHHHHHHHHHHHHHHHHHHHHHHHHHHHHHHHHHHHHTTS-HHHHHHHHHH--SSSSTTSHHHHHHHHHHHHHHHHHTTT--TT--

pLDDT: mean 71.9, std 9.38, range [38.97, 87.12]

Mean predicted aligned error: 18.71 Å